Protein AF-A0A9D2MMH7-F1 (afdb_monomer_lite)

pLDDT: mean 72.67, std 14.82, range [32.22, 92.5]

Structure (mmCIF, N/CA/C/O backbone):
data_AF-A0A9D2MMH7-F1
#
_entry.id   AF-A0A9D2MMH7-F1
#
loop_
_atom_site.group_PDB
_atom_site.id
_atom_site.type_symbol
_atom_site.label_atom_id
_atom_site.label_alt_id
_atom_site.label_comp_id
_atom_site.label_asym_id
_atom_site.label_entity_id
_atom_site.label_seq_id
_atom_site.pdbx_PDB_ins_code
_atom_site.Cartn_x
_atom_site.Cartn_y
_atom_site.Cartn_z
_atom_site.occupancy
_atom_site.B_iso_or_equiv
_atom_site.auth_seq_id
_atom_site.auth_comp_id
_atom_site.auth_asym_id
_atom_site.auth_atom_id
_atom_site.pdbx_PDB_model_num
ATOM 1 N N . MET A 1 1 ? 24.949 0.127 -10.829 1.00 53.94 1 MET A N 1
ATOM 2 C CA . MET A 1 1 ? 24.995 1.594 -10.636 1.00 53.94 1 MET A CA 1
ATOM 3 C C . MET A 1 1 ? 25.196 2.384 -11.937 1.00 53.94 1 MET A C 1
ATOM 5 O O . MET A 1 1 ? 24.856 3.551 -11.929 1.00 53.94 1 MET A O 1
ATOM 9 N N . ALA A 1 2 ? 25.662 1.793 -13.050 1.00 71.69 2 ALA A N 1
ATOM 10 C CA . ALA A 1 2 ? 25.859 2.511 -14.324 1.00 71.69 2 ALA A CA 1
ATOM 11 C C . ALA A 1 2 ? 24.558 2.889 -15.070 1.00 71.69 2 ALA A C 1
ATOM 13 O O . ALA A 1 2 ? 24.502 3.902 -15.751 1.00 71.69 2 ALA A O 1
ATOM 14 N N . GLN A 1 3 ? 23.478 2.120 -14.897 1.00 66.19 3 GLN A N 1
ATOM 15 C CA . GLN A 1 3 ? 22.223 2.335 -15.635 1.00 66.19 3 GLN A CA 1
ATOM 16 C C . GLN A 1 3 ? 21.496 3.644 -15.282 1.00 66.19 3 GLN A C 1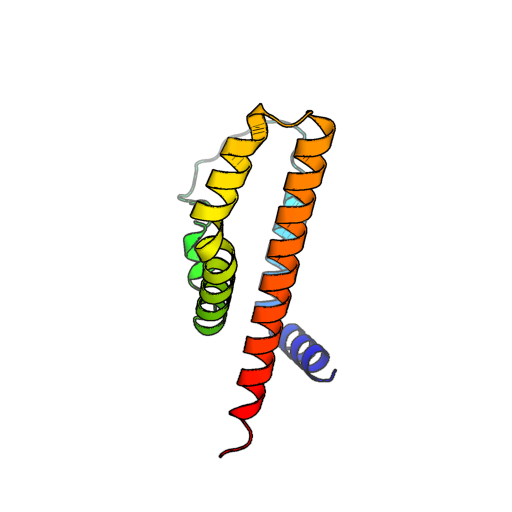
ATOM 18 O O . GLN A 1 3 ? 20.814 4.196 -16.134 1.00 66.19 3 GLN A O 1
ATOM 23 N N . LEU A 1 4 ? 21.646 4.165 -14.058 1.00 73.44 4 LEU A N 1
ATOM 24 C CA . LEU A 1 4 ? 21.036 5.444 -13.668 1.00 73.44 4 LEU A CA 1
ATOM 25 C C . LEU A 1 4 ? 21.749 6.628 -14.340 1.00 73.44 4 LEU A C 1
ATOM 27 O O . LEU A 1 4 ? 21.107 7.579 -14.770 1.00 73.44 4 LEU A O 1
ATOM 31 N N . GLU A 1 5 ? 23.075 6.555 -14.443 1.00 77.06 5 GLU A N 1
ATOM 32 C CA . GLU A 1 5 ? 23.903 7.564 -15.108 1.00 77.06 5 GLU A CA 1
ATOM 33 C C . GLU A 1 5 ? 23.686 7.541 -16.627 1.00 77.06 5 GLU A C 1
ATOM 35 O O . GLU A 1 5 ? 23.522 8.591 -17.240 1.00 77.06 5 GLU A O 1
ATOM 40 N N . GLU A 1 6 ? 23.559 6.348 -17.217 1.00 76.94 6 GLU A N 1
ATOM 41 C CA . GLU A 1 6 ? 23.181 6.147 -18.622 1.00 76.94 6 GLU A CA 1
ATOM 42 C C . GLU A 1 6 ? 21.791 6.728 -18.929 1.00 76.94 6 GLU A C 1
ATOM 44 O O . GLU A 1 6 ? 21.601 7.413 -19.932 1.00 76.94 6 GLU A O 1
ATOM 49 N N . GLN A 1 7 ? 20.821 6.509 -18.035 1.00 66.38 7 GLN A N 1
ATOM 50 C CA . GLN A 1 7 ? 19.476 7.073 -18.156 1.00 66.38 7 GLN A CA 1
ATOM 51 C C . GLN A 1 7 ? 19.474 8.593 -17.991 1.00 66.38 7 GLN A C 1
ATOM 53 O O . GLN A 1 7 ? 18.775 9.275 -18.733 1.00 66.38 7 GLN A O 1
ATOM 58 N N . LEU A 1 8 ? 20.279 9.148 -17.084 1.00 75.62 8 LEU A N 1
ATOM 59 C CA . LEU A 1 8 ? 20.439 10.597 -16.968 1.00 75.62 8 LEU A CA 1
ATOM 60 C C . LEU A 1 8 ? 21.104 11.190 -18.213 1.00 75.62 8 LEU A C 1
ATOM 62 O O . LEU A 1 8 ? 20.652 12.224 -18.688 1.00 75.62 8 LEU A O 1
ATOM 66 N N . ASN A 1 9 ? 22.105 10.523 -18.789 1.00 78.75 9 A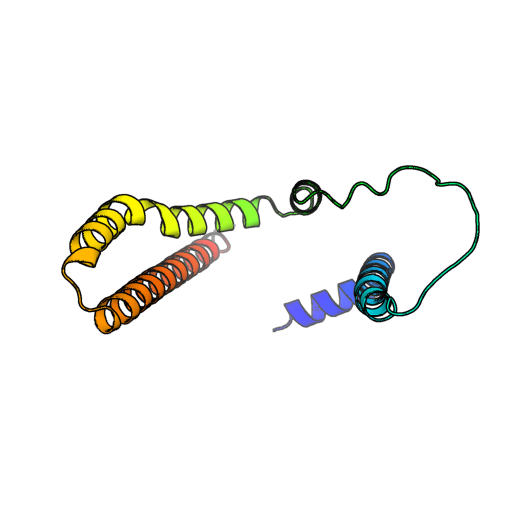SN A N 1
ATOM 67 C CA . ASN A 1 9 ? 22.739 10.950 -20.036 1.00 78.75 9 ASN A CA 1
ATOM 68 C C . ASN A 1 9 ? 21.776 10.847 -21.236 1.00 78.75 9 ASN A C 1
ATOM 70 O O . ASN A 1 9 ? 21.771 11.720 -22.097 1.00 78.75 9 ASN A O 1
ATOM 74 N N . GLN A 1 10 ? 20.892 9.842 -21.268 1.00 76.81 10 GLN A N 1
ATOM 75 C CA . GLN A 1 10 ? 19.809 9.762 -22.257 1.00 76.81 10 GLN A CA 1
ATOM 76 C C . GLN A 1 10 ? 18.750 10.853 -22.078 1.00 76.81 10 GLN A C 1
ATOM 78 O O . GLN A 1 10 ? 18.288 11.418 -23.066 1.00 76.81 10 GLN A O 1
ATOM 83 N N . ILE A 1 11 ? 18.360 11.159 -20.839 1.00 72.00 11 ILE A N 1
ATOM 84 C CA . ILE A 1 11 ? 17.377 12.207 -20.534 1.00 72.00 11 ILE A CA 1
ATOM 85 C C . ILE A 1 11 ? 17.960 13.591 -20.850 1.00 72.00 11 ILE A C 1
ATOM 87 O O . ILE A 1 11 ? 17.266 14.433 -21.408 1.00 72.00 11 ILE A O 1
ATOM 91 N N . LEU A 1 12 ? 19.244 13.812 -20.557 1.00 70.44 12 LEU A N 1
ATOM 92 C CA . LEU A 1 12 ? 19.971 15.040 -20.893 1.00 70.44 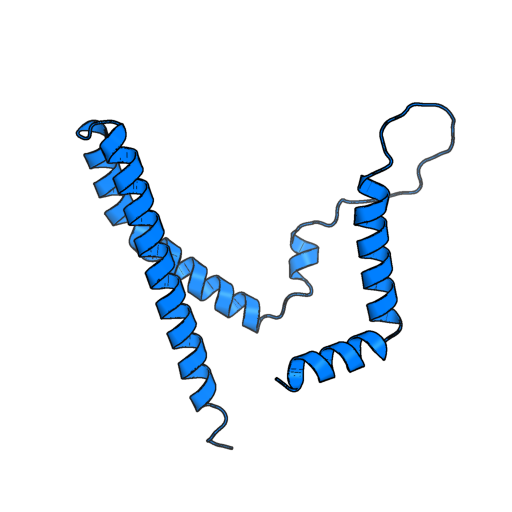12 LEU A CA 1
ATOM 93 C C . LEU A 1 12 ? 20.296 15.143 -22.392 1.00 70.44 12 LEU A C 1
ATOM 95 O O . LEU A 1 12 ? 20.388 16.246 -22.923 1.00 70.44 12 LEU A O 1
ATOM 99 N N . GLY A 1 13 ? 20.459 14.010 -23.079 1.00 79.06 13 GLY A N 1
ATOM 100 C CA . GLY A 1 13 ? 20.695 13.936 -24.521 1.00 79.06 13 GLY A CA 1
ATOM 101 C C . GLY A 1 13 ? 19.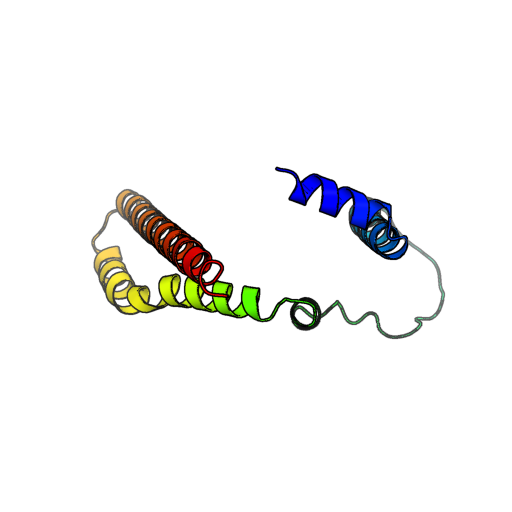426 14.032 -25.369 1.00 79.06 13 GLY A C 1
ATOM 102 O O . GLY A 1 13 ? 19.523 14.144 -26.592 1.00 79.06 13 GLY A O 1
ATOM 103 N N . ASN A 1 14 ? 18.243 13.990 -24.748 1.00 80.56 14 ASN A N 1
ATOM 104 C CA . ASN A 1 14 ? 16.967 14.034 -25.444 1.00 80.56 14 ASN A CA 1
ATOM 105 C C . ASN A 1 14 ? 16.233 15.369 -25.186 1.00 80.56 14 ASN A C 1
ATOM 107 O O . ASN A 1 14 ? 15.715 15.580 -24.085 1.00 80.56 14 ASN A O 1
ATOM 111 N N . PRO A 1 15 ? 16.108 16.252 -26.197 1.00 72.25 15 PRO A N 1
ATOM 112 C CA . PRO A 1 15 ? 15.418 17.534 -26.039 1.00 72.25 15 PRO A CA 1
ATOM 113 C C . PRO A 1 15 ? 13.938 17.374 -25.651 1.00 72.25 15 PRO A C 1
ATOM 115 O O . PRO A 1 15 ? 13.415 18.181 -24.888 1.00 72.25 15 PRO A O 1
ATOM 118 N N . GLN A 1 16 ? 13.278 16.293 -26.079 1.00 77.50 16 GLN A N 1
ATOM 119 C CA . GLN A 1 16 ? 11.866 16.025 -25.775 1.00 77.50 16 GLN A CA 1
ATOM 120 C C . GLN A 1 16 ? 11.661 15.591 -24.316 1.00 77.50 16 GLN A C 1
ATOM 122 O O . GLN A 1 16 ? 10.636 15.899 -23.711 1.00 77.50 16 GLN A O 1
ATOM 127 N N . ALA A 1 17 ? 12.631 14.890 -23.719 1.00 78.50 17 ALA A N 1
ATOM 128 C CA . ALA A 1 17 ? 12.573 14.533 -22.300 1.00 78.50 17 ALA A CA 1
ATOM 129 C C . ALA A 1 17 ? 12.723 15.782 -21.414 1.00 78.50 17 ALA A C 1
ATOM 131 O O . ALA A 1 17 ? 12.052 15.914 -20.390 1.00 78.50 17 ALA A O 1
ATOM 132 N N . MET A 1 18 ? 13.551 16.736 -21.845 1.00 80.75 18 MET A N 1
ATOM 133 C CA . MET A 1 18 ? 13.721 18.021 -21.170 1.00 80.75 18 MET A CA 1
ATOM 134 C C . MET A 1 18 ? 12.444 18.877 -21.229 1.00 80.75 18 MET A C 1
ATOM 136 O O . MET A 1 18 ? 12.064 19.464 -20.217 1.00 80.75 18 MET A O 1
ATOM 140 N N . GLU A 1 19 ? 11.734 18.883 -22.362 1.00 82.38 19 GLU A N 1
ATOM 141 C CA . GLU A 1 19 ? 10.420 19.533 -22.505 1.00 82.38 19 GLU A CA 1
ATOM 142 C C . GLU A 1 19 ? 9.369 18.934 -21.563 1.00 82.38 19 GLU A C 1
ATOM 144 O O . GLU A 1 19 ? 8.627 19.671 -20.919 1.00 82.38 19 GLU A O 1
ATOM 149 N N . GLN A 1 20 ? 9.338 17.606 -21.415 1.00 79.44 20 GLN A N 1
ATOM 150 C CA . GLN A 1 20 ? 8.422 16.930 -20.488 1.00 79.44 20 GLN A CA 1
ATOM 151 C C . GLN A 1 20 ? 8.718 17.283 -19.027 1.00 79.44 20 GLN A C 1
ATOM 153 O O . GLN A 1 20 ? 7.796 17.498 -18.240 1.00 79.44 20 GLN A O 1
ATOM 158 N N . ILE A 1 21 ? 10.000 17.401 -18.664 1.00 81.06 21 ILE A N 1
ATOM 159 C CA . ILE A 1 21 ? 10.413 17.858 -17.332 1.00 81.06 21 ILE A CA 1
ATOM 160 C C . ILE A 1 21 ? 10.029 19.328 -17.127 1.00 81.06 21 ILE A C 1
ATOM 162 O O . ILE A 1 21 ? 9.542 19.672 -16.052 1.00 81.06 21 ILE A O 1
ATOM 166 N N . MET A 1 22 ? 10.185 20.189 -18.139 1.00 82.12 22 MET A N 1
ATOM 167 C CA . MET A 1 22 ? 9.739 21.586 -18.075 1.00 82.12 22 MET A CA 1
ATOM 168 C C . MET A 1 22 ? 8.219 21.704 -17.956 1.00 82.12 22 MET A C 1
ATOM 170 O O . MET A 1 22 ? 7.753 22.503 -17.152 1.00 82.12 22 MET A O 1
ATOM 174 N N . ALA A 1 23 ? 7.447 20.899 -18.687 1.00 85.62 23 ALA A N 1
ATOM 175 C CA . ALA A 1 23 ? 5.989 20.866 -18.592 1.00 85.62 23 ALA A CA 1
ATOM 176 C C . ALA A 1 23 ? 5.529 20.370 -17.214 1.00 85.62 23 ALA A C 1
ATOM 178 O O . ALA A 1 23 ? 4.625 20.948 -16.611 1.00 85.62 23 ALA A O 1
ATOM 179 N N . LEU A 1 24 ? 6.198 19.354 -16.661 1.00 86.56 24 LEU A N 1
ATOM 180 C CA . LEU A 1 24 ? 5.939 18.880 -15.305 1.00 86.56 24 LEU A CA 1
ATOM 181 C C . LEU A 1 24 ? 6.302 19.948 -14.266 1.00 86.56 24 LEU A C 1
ATOM 183 O O . LEU A 1 24 ? 5.505 20.217 -13.368 1.00 86.56 24 LEU A O 1
ATOM 187 N N . ALA A 1 25 ? 7.456 20.599 -14.413 1.00 86.44 25 ALA A N 1
ATOM 188 C CA . ALA A 1 25 ? 7.888 21.688 -13.546 1.00 86.44 25 ALA A CA 1
ATOM 189 C C . ALA A 1 25 ? 6.944 22.893 -13.636 1.00 86.44 25 ALA A C 1
ATOM 191 O O . ALA A 1 25 ? 6.600 23.447 -12.602 1.00 86.44 25 ALA A O 1
ATOM 192 N N . GLN A 1 26 ? 6.453 23.253 -14.824 1.00 81.56 26 GLN A N 1
ATOM 193 C CA . GLN A 1 26 ? 5.438 24.293 -15.010 1.00 81.56 26 GLN A CA 1
ATOM 194 C C . GLN A 1 26 ? 4.083 23.878 -14.443 1.00 81.56 26 GLN A C 1
ATOM 196 O O . GLN A 1 26 ? 3.402 24.712 -13.869 1.00 81.56 26 GLN A O 1
ATOM 201 N N . SER A 1 27 ? 3.699 22.602 -14.518 1.00 80.12 27 SER A N 1
ATOM 202 C CA . SER A 1 27 ? 2.459 22.127 -13.892 1.00 80.12 27 SER A CA 1
ATOM 203 C C . SER A 1 27 ? 2.533 22.148 -12.361 1.00 80.12 27 SER A C 1
ATOM 205 O O . SER A 1 27 ? 1.536 22.420 -11.699 1.00 80.12 27 SER A O 1
ATOM 207 N N . LEU A 1 28 ? 3.714 21.896 -11.783 1.00 79.69 28 LEU A N 1
ATOM 208 C CA . LEU A 1 28 ? 3.935 21.952 -10.336 1.00 79.69 28 LEU A CA 1
ATOM 209 C C . LEU A 1 28 ? 4.130 23.393 -9.846 1.00 79.69 28 LEU A C 1
ATOM 211 O O . LEU A 1 28 ? 3.615 23.752 -8.793 1.00 79.69 28 LEU A O 1
ATOM 215 N N . SER A 1 29 ? 4.850 24.206 -10.623 1.00 73.50 29 SER A N 1
ATOM 216 C CA . SER A 1 29 ? 5.127 25.621 -10.352 1.00 73.50 29 SER A CA 1
ATOM 217 C C . SER A 1 29 ? 3.890 26.488 -10.583 1.00 73.50 29 SER A C 1
ATOM 219 O O . SER A 1 29 ? 3.606 27.369 -9.783 1.00 73.50 29 SER A O 1
ATOM 221 N N . GLY A 1 30 ? 3.112 26.208 -11.628 1.00 60.00 30 GLY A N 1
ATOM 222 C CA . GLY A 1 30 ? 1.850 26.882 -11.941 1.00 60.00 30 GLY A CA 1
ATOM 223 C C . GLY A 1 30 ? 0.721 26.509 -10.983 1.00 60.00 30 GLY A C 1
ATOM 224 O O . GLY A 1 30 ? -0.214 27.277 -10.807 1.00 60.00 30 GLY A O 1
ATOM 225 N N . LYS A 1 31 ? 0.836 25.380 -10.270 1.00 52.94 31 LYS A N 1
ATOM 226 C CA . LYS A 1 31 ? -0.106 25.002 -9.205 1.00 52.94 31 LYS A CA 1
ATOM 227 C C . LYS A 1 31 ? 0.158 25.719 -7.871 1.00 52.94 31 LYS A C 1
ATOM 229 O O . LYS A 1 31 ? -0.538 25.450 -6.894 1.00 52.94 31 LYS A O 1
ATOM 234 N N . GLN A 1 32 ? 1.139 26.623 -7.809 1.00 46.88 32 GLN A N 1
ATOM 235 C CA . GLN A 1 32 ? 1.433 27.427 -6.618 1.00 46.88 32 GLN A CA 1
ATOM 236 C C . GLN A 1 32 ? 1.129 28.925 -6.767 1.00 46.88 32 GLN A C 1
ATOM 238 O O . GLN A 1 32 ? 1.301 29.662 -5.800 1.00 46.88 32 GLN A O 1
ATOM 243 N N . GLU A 1 33 ? 0.604 29.366 -7.913 1.00 46.44 33 GLU A N 1
ATOM 244 C CA . GLU A 1 33 ? 0.242 30.770 -8.154 1.00 46.44 33 GLU A CA 1
ATOM 245 C C . GLU A 1 33 ? -1.215 30.930 -8.614 1.00 46.44 33 GLU A C 1
ATOM 247 O O . GLU A 1 33 ? -1.506 31.645 -9.560 1.00 46.44 33 GLU A O 1
ATOM 252 N N . GLU A 1 34 ? -2.169 30.305 -7.923 1.00 47.50 34 GLU A N 1
ATOM 253 C CA . GLU A 1 34 ? -3.587 30.669 -8.066 1.00 47.50 34 GLU A CA 1
ATOM 254 C C . GLU A 1 34 ? -4.232 30.879 -6.694 1.00 47.50 34 GLU A C 1
ATOM 256 O O . GLU A 1 34 ? -5.081 30.124 -6.235 1.00 47.50 34 GLU A O 1
ATOM 261 N N . GLU A 1 35 ? -3.831 31.968 -6.039 1.00 46.03 35 GLU A N 1
ATOM 262 C CA . GLU A 1 35 ? -4.656 32.647 -5.037 1.00 46.03 35 GLU A CA 1
ATOM 263 C C . GLU A 1 35 ? -4.513 34.173 -5.204 1.00 46.03 35 GLU A C 1
ATOM 265 O O . GLU A 1 35 ? -3.729 34.812 -4.502 1.00 46.03 35 GLU A O 1
ATOM 270 N N . ARG A 1 36 ? -5.258 34.750 -6.170 1.00 38.75 36 ARG A N 1
ATOM 271 C CA . ARG A 1 36 ? -5.955 36.067 -6.112 1.00 38.75 36 ARG A CA 1
ATOM 272 C C . ARG A 1 36 ? -6.560 36.480 -7.478 1.00 38.75 36 ARG A C 1
ATOM 274 O O . ARG A 1 36 ? -5.828 36.892 -8.360 1.00 38.75 36 ARG A O 1
ATOM 281 N N . GLN A 1 37 ? -7.892 36.337 -7.576 1.00 39.88 37 GLN A N 1
ATOM 282 C CA . GLN A 1 37 ? -8.969 37.185 -8.171 1.00 39.88 37 GLN A CA 1
ATOM 283 C C . GLN A 1 37 ? -8.648 38.310 -9.211 1.00 39.88 37 GLN A C 1
ATOM 285 O O . GLN A 1 37 ? -7.589 38.918 -9.112 1.00 39.88 37 GLN A O 1
ATOM 290 N N . PRO A 1 38 ? -9.668 38.867 -9.920 1.00 62.91 38 PRO A N 1
ATOM 291 C CA . PRO A 1 38 ? -10.500 38.338 -11.021 1.00 62.91 38 PRO A CA 1
ATOM 292 C C . PRO A 1 38 ? -10.518 39.322 -12.243 1.00 62.91 38 PRO A C 1
ATOM 294 O O . PRO A 1 38 ? -9.835 40.336 -12.201 1.00 62.91 38 PRO A O 1
ATOM 297 N N . GLU A 1 39 ? -11.363 39.077 -13.264 1.00 42.78 39 GLU A N 1
ATOM 298 C CA . GLU A 1 39 ? -11.595 39.919 -14.482 1.00 42.78 39 GLU A CA 1
ATOM 299 C C . GLU A 1 39 ? -10.491 39.722 -15.556 1.00 42.78 39 GLU A C 1
ATOM 301 O O . GLU A 1 39 ? -9.314 39.698 -15.238 1.00 42.78 39 GLU A O 1
ATOM 306 N N . GLU A 1 40 ? -10.734 39.409 -16.833 1.00 34.81 40 GLU A N 1
ATOM 307 C CA . GLU A 1 40 ? -11.665 39.952 -17.831 1.00 34.81 40 GLU A CA 1
ATOM 308 C C . GLU A 1 40 ? -11.763 38.967 -19.036 1.00 34.81 40 GLU A C 1
ATOM 310 O O . GLU A 1 40 ? -11.015 37.995 -19.135 1.00 34.81 40 GLU A O 1
ATOM 315 N N . GLU A 1 41 ? -12.715 39.211 -19.938 1.00 50.50 41 GLU A N 1
ATOM 316 C CA . GLU A 1 41 ? -13.105 38.423 -21.122 1.00 50.50 41 GLU A CA 1
ATOM 317 C C . GLU A 1 41 ? -11.953 37.858 -21.984 1.00 50.50 41 GLU A C 1
ATOM 319 O O . GLU A 1 41 ? -11.042 38.593 -22.341 1.00 50.50 41 GLU A O 1
ATOM 324 N N . THR A 1 42 ? -12.053 36.594 -22.440 1.00 32.22 42 THR A N 1
ATOM 325 C CA . THR A 1 42 ? -11.981 36.166 -23.863 1.00 32.22 42 THR A CA 1
ATOM 326 C C . THR A 1 42 ? -12.346 34.669 -23.985 1.00 32.22 42 THR A C 1
ATOM 328 O O . THR A 1 42 ? -12.050 33.852 -23.122 1.00 32.22 42 THR A O 1
ATOM 331 N N . GLN A 1 43 ? -13.051 34.353 -25.070 1.00 37.53 43 GLN A N 1
ATOM 332 C CA . GLN A 1 43 ? -13.645 33.090 -25.533 1.00 37.53 43 GLN A CA 1
ATOM 333 C C . GLN A 1 43 ? -12.843 31.792 -25.257 1.00 37.53 43 GLN A C 1
ATOM 335 O O . GLN A 1 43 ? -11.621 31.805 -25.382 1.00 37.53 43 GLN A O 1
ATOM 340 N N . PRO A 1 44 ? -13.511 30.646 -24.992 1.00 43.66 44 PRO A N 1
ATOM 341 C CA . PRO A 1 44 ? -12.843 29.362 -24.781 1.00 43.66 44 PRO A CA 1
ATOM 342 C C . PRO A 1 44 ? -12.461 28.705 -26.122 1.00 43.66 44 PRO A C 1
ATOM 344 O O . PRO A 1 44 ? -13.355 28.377 -26.907 1.00 43.66 44 PRO A O 1
ATOM 347 N N . PRO A 1 45 ? -11.175 28.433 -26.406 1.00 44.09 45 PRO A N 1
ATOM 348 C CA . PRO A 1 45 ? -10.828 27.337 -27.287 1.00 44.09 45 PRO A CA 1
ATOM 349 C C . PRO A 1 45 ? -10.988 26.023 -26.512 1.00 44.09 45 PRO A C 1
ATOM 351 O O . PRO A 1 45 ? -10.516 25.866 -25.389 1.00 44.09 45 PRO A O 1
ATOM 354 N N . ALA A 1 46 ? -11.731 25.131 -27.152 1.00 49.00 46 ALA A N 1
ATOM 355 C CA . ALA A 1 46 ? -11.934 23.717 -26.894 1.00 49.00 46 ALA A CA 1
ATOM 356 C C . ALA A 1 46 ? -10.961 23.011 -25.918 1.00 49.00 46 ALA A C 1
ATOM 358 O O . ALA A 1 46 ? -9.746 23.029 -26.086 1.00 49.00 46 ALA A O 1
ATOM 359 N N . GLU A 1 47 ? -11.581 22.265 -24.996 1.00 49.81 47 GLU A N 1
ATOM 360 C CA . GLU A 1 47 ? -11.245 20.855 -24.744 1.00 49.81 47 GLU A CA 1
ATOM 361 C C . GLU A 1 47 ? -9.882 20.583 -24.089 1.00 49.81 47 GLU A C 1
ATOM 363 O O . GLU A 1 47 ? -9.042 19.852 -24.599 1.00 49.81 47 GLU A O 1
ATOM 368 N N . ASN A 1 48 ? -9.701 21.104 -22.874 1.00 48.78 48 ASN A N 1
ATOM 369 C CA . ASN A 1 48 ? -8.885 20.402 -21.885 1.00 48.78 48 ASN A CA 1
ATOM 370 C C . ASN A 1 48 ? -9.776 19.367 -21.194 1.00 48.78 48 ASN A C 1
ATOM 372 O O . ASN A 1 48 ? -10.273 19.599 -20.089 1.00 48.78 48 ASN A O 1
ATOM 376 N N . ASP A 1 49 ? -10.005 18.236 -21.863 1.00 54.41 49 ASP A N 1
ATOM 377 C CA . ASP A 1 49 ? -10.358 17.026 -21.131 1.00 54.41 49 ASP A CA 1
ATOM 378 C C . ASP A 1 49 ? -9.228 16.794 -20.111 1.00 54.41 49 ASP A C 1
ATOM 380 O O . ASP A 1 49 ? -8.053 16.773 -20.501 1.00 54.41 49 ASP A O 1
ATOM 384 N N . PRO A 1 50 ? -9.518 16.684 -18.800 1.00 59.47 50 PRO A N 1
ATOM 385 C CA . PRO A 1 50 ? -8.488 16.325 -17.837 1.00 59.47 50 PRO A CA 1
ATOM 386 C C . PRO A 1 50 ? -7.850 15.025 -18.334 1.00 59.47 50 PRO A C 1
ATOM 388 O O . PRO A 1 50 ? -8.603 14.137 -18.746 1.00 59.47 50 PRO A O 1
ATOM 391 N N . PRO A 1 51 ? -6.506 14.889 -18.335 1.00 60.69 51 PRO A N 1
ATOM 392 C CA . PRO A 1 51 ? -5.865 13.676 -18.815 1.00 60.69 51 PRO A CA 1
ATOM 393 C C . PRO A 1 51 ? -6.499 12.506 -18.076 1.00 60.69 51 PRO A C 1
ATOM 395 O O . PRO A 1 51 ? -6.349 12.353 -16.859 1.00 60.69 51 PRO A O 1
ATOM 398 N N . SER A 1 52 ? -7.305 11.740 -18.812 1.00 66.19 52 SER A N 1
ATOM 399 C CA . SER A 1 52 ? -8.035 10.630 -18.236 1.00 66.19 52 SER A CA 1
ATOM 400 C C . SER A 1 52 ? -6.986 9.679 -17.672 1.00 66.19 52 SER A C 1
ATOM 402 O O . SER A 1 52 ? -5.962 9.450 -18.318 1.00 66.19 52 SER A O 1
ATOM 404 N N . PRO A 1 53 ? -7.196 9.083 -16.488 1.00 64.31 53 PRO A N 1
ATOM 405 C CA . PRO A 1 53 ? -6.234 8.147 -15.903 1.00 64.31 53 PRO A CA 1
ATOM 406 C C . PRO A 1 53 ? -5.921 6.969 -16.844 1.00 64.31 53 PRO A C 1
ATOM 408 O O . PRO A 1 53 ? -4.899 6.313 -16.690 1.00 64.31 53 PRO A O 1
ATOM 411 N N . LEU A 1 54 ? -6.775 6.741 -17.847 1.00 70.81 54 LEU A N 1
ATOM 412 C CA . LEU A 1 54 ? -6.564 5.819 -18.959 1.00 70.81 54 LEU A CA 1
ATOM 413 C C . LEU A 1 54 ? -5.440 6.251 -19.918 1.00 70.81 54 LEU A C 1
ATOM 415 O O . LEU A 1 54 ? -4.682 5.398 -20.358 1.00 70.81 54 LEU A O 1
ATOM 419 N N . SER A 1 55 ? -5.266 7.544 -20.196 1.00 70.50 55 SER A N 1
ATOM 420 C CA . SER A 1 55 ? -4.179 8.063 -21.041 1.00 70.50 55 SER A CA 1
ATOM 421 C C . SER A 1 55 ? -2.807 7.871 -20.387 1.00 70.50 55 SER A C 1
ATOM 423 O O . SER A 1 55 ? -1.819 7.618 -21.067 1.00 70.50 55 SER A O 1
ATOM 425 N N . ALA A 1 56 ? -2.745 7.905 -19.051 1.00 66.06 56 ALA A N 1
ATOM 426 C CA . ALA A 1 56 ? -1.533 7.562 -18.305 1.00 66.06 56 ALA A CA 1
ATOM 427 C C . ALA A 1 56 ? -1.186 6.062 -18.390 1.00 66.06 56 ALA A C 1
ATOM 429 O O . ALA A 1 56 ? -0.028 5.694 -18.206 1.00 66.06 56 ALA A O 1
ATOM 430 N N . LEU A 1 57 ? -2.169 5.199 -18.681 1.00 70.81 57 LEU A N 1
ATOM 431 C CA . LEU A 1 57 ? -1.962 3.766 -18.909 1.00 70.81 57 LEU A CA 1
ATOM 432 C C . LEU A 1 57 ? -1.534 3.448 -20.352 1.00 70.81 57 LEU A C 1
ATOM 434 O O . LEU A 1 57 ? -0.970 2.381 -20.576 1.00 70.81 57 LEU A O 1
ATOM 438 N N . ASP A 1 58 ? -1.761 4.357 -21.304 1.00 73.88 58 ASP A N 1
ATOM 439 C CA . ASP A 1 58 ? -1.451 4.160 -22.730 1.00 73.88 58 ASP A CA 1
ATOM 440 C C . ASP A 1 58 ? 0.067 4.161 -23.014 1.00 73.88 58 ASP A C 1
ATOM 442 O O . ASP A 1 58 ? 0.548 3.494 -23.925 1.00 73.88 58 ASP A O 1
ATOM 446 N N . GLY A 1 59 ? 0.854 4.842 -22.172 1.00 74.56 59 GLY A N 1
ATOM 447 C CA . GLY A 1 59 ? 2.324 4.841 -22.225 1.00 74.56 59 GLY A CA 1
ATOM 448 C C . GLY A 1 59 ? 3.008 3.836 -21.288 1.00 74.56 59 GLY A C 1
ATOM 449 O O . GLY A 1 59 ? 4.233 3.846 -21.166 1.00 74.56 59 GLY A O 1
ATOM 450 N N . LEU A 1 60 ? 2.246 3.003 -20.573 1.00 77.75 60 LEU A N 1
ATOM 451 C CA . LEU A 1 60 ? 2.776 2.109 -19.541 1.00 77.75 60 LEU A CA 1
ATOM 452 C C . LEU A 1 60 ? 3.236 0.776 -20.144 1.00 77.75 60 LEU A C 1
ATOM 454 O O . LEU A 1 60 ? 2.477 0.097 -20.833 1.00 77.75 60 LEU A O 1
ATOM 458 N N . ASP A 1 61 ? 4.474 0.369 -19.839 1.00 81.81 61 ASP A N 1
ATOM 459 C CA . ASP A 1 61 ? 5.036 -0.890 -20.340 1.00 81.81 61 ASP A CA 1
ATOM 460 C C . ASP A 1 61 ? 4.129 -2.081 -19.942 1.00 81.81 61 ASP A C 1
ATOM 462 O O . ASP A 1 61 ? 3.898 -2.316 -18.744 1.00 81.81 61 ASP A O 1
ATOM 466 N N . PRO A 1 62 ? 3.630 -2.879 -20.907 1.00 82.12 62 PRO A N 1
ATOM 467 C CA . PRO A 1 62 ? 2.792 -4.046 -20.636 1.00 82.12 62 PRO A CA 1
ATOM 468 C C . PRO A 1 62 ? 3.455 -5.066 -19.697 1.00 82.12 62 PRO A C 1
ATOM 470 O O . PRO A 1 62 ? 2.752 -5.804 -19.000 1.00 82.12 62 PRO A O 1
ATOM 473 N N . ARG A 1 63 ? 4.793 -5.112 -19.619 1.00 80.12 63 ARG A N 1
ATOM 474 C CA . ARG A 1 63 ? 5.512 -5.937 -18.632 1.00 80.12 63 ARG A CA 1
ATOM 475 C C . ARG A 1 63 ? 5.339 -5.412 -17.208 1.00 80.12 63 ARG A C 1
ATOM 477 O O . ARG A 1 63 ? 5.103 -6.207 -16.295 1.00 80.12 63 ARG A O 1
ATOM 484 N N . LEU A 1 64 ? 5.409 -4.096 -17.011 1.00 84.38 64 LEU A N 1
ATOM 485 C CA . LEU A 1 64 ? 5.169 -3.468 -15.709 1.00 84.38 64 LEU A CA 1
ATOM 486 C C . LEU A 1 64 ? 3.714 -3.643 -15.275 1.00 84.38 64 LEU A C 1
ATOM 488 O O . LEU A 1 64 ? 3.466 -3.955 -14.112 1.00 84.38 64 LEU A O 1
ATOM 492 N N . LEU A 1 65 ? 2.767 -3.543 -16.210 1.00 86.94 65 LEU A N 1
ATOM 493 C CA . LEU A 1 65 ? 1.352 -3.810 -15.946 1.00 86.94 65 LEU A CA 1
ATOM 494 C C . LEU A 1 65 ? 1.112 -5.252 -15.491 1.00 86.94 65 LEU A C 1
ATOM 496 O O . LEU A 1 65 ? 0.442 -5.466 -14.484 1.00 86.94 65 LEU A O 1
ATOM 500 N N . ARG A 1 66 ? 1.703 -6.249 -16.163 1.00 86.50 66 ARG A N 1
ATOM 501 C CA . ARG A 1 66 ? 1.598 -7.662 -15.746 1.00 86.50 66 ARG A CA 1
ATOM 502 C C . ARG A 1 66 ? 2.175 -7.896 -14.354 1.00 86.50 66 ARG A C 1
ATOM 504 O O . ARG A 1 66 ? 1.563 -8.593 -13.547 1.00 86.50 66 ARG A O 1
ATOM 511 N N . MET A 1 67 ? 3.322 -7.287 -14.056 1.00 85.19 67 MET A N 1
ATOM 512 C CA . MET A 1 67 ? 3.930 -7.356 -12.729 1.00 85.19 67 MET A CA 1
ATOM 513 C C . MET A 1 67 ? 3.034 -6.690 -11.674 1.00 85.19 67 MET A C 1
ATOM 515 O O . MET A 1 67 ? 2.755 -7.291 -10.639 1.00 85.19 67 MET A O 1
ATOM 519 N N . GLY A 1 68 ? 2.521 -5.491 -11.956 1.00 85.69 68 GLY A N 1
ATOM 520 C CA . GLY A 1 68 ? 1.592 -4.771 -11.085 1.00 85.69 68 GLY A CA 1
ATOM 521 C C . GLY A 1 68 ? 0.306 -5.556 -10.823 1.00 85.69 68 GLY A C 1
ATOM 522 O O . GLY A 1 68 ? -0.106 -5.689 -9.672 1.00 85.69 68 GLY A O 1
ATOM 523 N N . MET A 1 69 ? -0.281 -6.161 -11.859 1.00 88.31 69 MET A N 1
ATOM 524 C CA . MET A 1 69 ? -1.452 -7.033 -11.736 1.00 88.31 69 MET A CA 1
ATOM 525 C C . MET A 1 69 ? -1.158 -8.288 -10.910 1.00 88.31 69 MET A C 1
ATOM 527 O O . MET A 1 69 ? -1.973 -8.660 -10.070 1.00 88.31 69 MET A O 1
ATOM 531 N N . GLY A 1 70 ? 0.002 -8.925 -11.096 1.00 86.56 70 GLY A N 1
ATOM 532 C CA . GLY A 1 70 ? 0.409 -10.090 -10.304 1.00 86.56 70 GLY A CA 1
ATOM 533 C C . GLY A 1 70 ? 0.559 -9.762 -8.816 1.00 86.56 70 GLY A C 1
ATOM 534 O O . GLY A 1 70 ? 0.078 -10.504 -7.959 1.00 86.56 70 GLY A O 1
ATOM 535 N N . LEU A 1 71 ? 1.156 -8.610 -8.500 1.00 85.50 71 LEU A N 1
ATOM 536 C CA . LEU A 1 71 ? 1.292 -8.130 -7.124 1.00 85.50 71 LEU A CA 1
ATOM 537 C C . LEU A 1 71 ? -0.056 -7.729 -6.510 1.00 85.50 71 LEU A C 1
ATOM 539 O O . LEU A 1 71 ? -0.316 -8.063 -5.353 1.00 85.50 71 LEU A O 1
ATOM 543 N N . LEU A 1 72 ? -0.929 -7.064 -7.273 1.00 85.56 72 LEU A N 1
ATOM 544 C CA . LEU A 1 72 ? -2.272 -6.683 -6.826 1.00 85.56 72 LEU A CA 1
ATOM 545 C C . LEU A 1 72 ? -3.163 -7.912 -6.594 1.00 85.56 72 LEU A C 1
ATOM 547 O O . LEU A 1 72 ? -3.886 -7.981 -5.601 1.00 85.56 72 LEU A O 1
ATOM 551 N N . SER A 1 73 ? -3.066 -8.913 -7.470 1.00 82.94 73 SER A N 1
ATOM 552 C CA . SER A 1 73 ? -3.752 -10.194 -7.313 1.00 82.94 73 SER A CA 1
ATOM 553 C C . SER A 1 73 ? -3.267 -10.932 -6.064 1.00 82.94 73 SER A C 1
ATOM 555 O O . SER A 1 73 ? -4.088 -11.415 -5.293 1.00 82.94 73 SER A O 1
ATOM 557 N N . GLU A 1 74 ? -1.957 -10.988 -5.804 1.00 83.75 74 GLU A N 1
ATOM 558 C CA . GLU A 1 74 ? -1.427 -11.611 -4.580 1.00 83.75 74 GLU A CA 1
ATOM 559 C C . GLU A 1 74 ? -1.836 -10.838 -3.315 1.00 83.75 74 GLU A C 1
ATOM 561 O O . GLU A 1 74 ? -2.078 -11.443 -2.268 1.00 83.75 74 GLU A O 1
ATOM 566 N N . TYR A 1 75 ? -1.952 -9.510 -3.410 1.00 81.12 75 TYR A N 1
ATOM 567 C CA . TYR A 1 75 ? -2.474 -8.673 -2.333 1.00 81.12 75 TYR A CA 1
ATOM 568 C C . TYR A 1 75 ? -3.959 -8.960 -2.046 1.00 81.12 75 TYR A C 1
ATOM 570 O O . TYR A 1 75 ? -4.337 -9.022 -0.881 1.00 81.12 75 TYR A O 1
ATOM 578 N N . SER A 1 76 ? -4.791 -9.186 -3.073 1.00 75.50 76 SER A N 1
ATOM 579 C CA . SER A 1 76 ? -6.252 -9.320 -2.928 1.00 75.50 76 SER A CA 1
ATOM 580 C C . SER A 1 76 ? -6.767 -10.761 -2.770 1.00 75.50 76 SER A C 1
ATOM 582 O O . SER A 1 76 ? -7.758 -10.983 -2.077 1.00 75.50 76 SER A O 1
ATOM 584 N N . ALA A 1 77 ? -6.133 -11.766 -3.382 1.00 72.44 77 ALA A N 1
ATOM 585 C CA . ALA A 1 77 ? -6.716 -13.105 -3.570 1.00 72.44 77 ALA A CA 1
ATOM 586 C C . ALA A 1 77 ? -6.952 -13.918 -2.277 1.00 72.44 77 ALA A C 1
ATOM 588 O O . ALA A 1 77 ? -7.722 -14.878 -2.273 1.00 72.44 77 ALA A O 1
ATOM 589 N N . GLN A 1 78 ? -6.289 -13.580 -1.170 1.00 61.09 78 GLN A N 1
ATOM 590 C CA . GLN A 1 78 ? -6.440 -14.274 0.122 1.00 61.09 78 GLN A CA 1
ATOM 591 C C . GLN A 1 78 ? -7.156 -13.437 1.181 1.00 61.09 78 GLN A C 1
ATOM 593 O O . GLN A 1 78 ? -7.412 -13.943 2.282 1.00 61.09 78 GLN A O 1
ATOM 598 N N . ASP A 1 79 ? -7.468 -12.181 0.871 1.00 63.38 79 ASP A N 1
ATOM 599 C CA . ASP A 1 79 ? -8.033 -11.280 1.854 1.00 63.38 79 ASP A CA 1
ATOM 600 C C . ASP A 1 79 ? -9.497 -11.579 2.115 1.00 63.38 79 ASP A C 1
ATOM 602 O O . ASP A 1 79 ? -9.858 -11.693 3.277 1.00 63.38 79 ASP A O 1
ATOM 606 N N . ASP A 1 80 ? -10.331 -11.829 1.109 1.00 70.44 80 ASP A N 1
ATOM 607 C CA . ASP A 1 80 ? -11.787 -11.909 1.306 1.00 70.44 80 ASP A CA 1
ATOM 608 C C . ASP A 1 80 ? -12.217 -12.854 2.436 1.00 70.44 80 ASP A C 1
ATOM 610 O O . ASP A 1 80 ? -12.952 -12.453 3.333 1.00 70.44 80 ASP A O 1
ATOM 614 N N . LYS A 1 81 ? -11.696 -14.087 2.491 1.00 73.62 81 LYS A N 1
ATOM 615 C CA . LYS A 1 81 ? -12.077 -15.044 3.549 1.00 73.62 81 LYS A CA 1
ATOM 616 C C . LYS A 1 81 ? -11.488 -14.712 4.921 1.00 73.62 81 LYS A C 1
ATOM 618 O O . LYS A 1 81 ? -12.191 -14.801 5.924 1.00 73.62 81 LYS A O 1
ATOM 623 N N . LYS A 1 82 ? -10.197 -14.370 4.999 1.00 70.25 82 LYS A N 1
ATOM 624 C CA . LYS A 1 82 ? -9.521 -14.088 6.282 1.00 70.25 82 LYS A CA 1
ATOM 625 C C . LYS A 1 82 ? -9.953 -12.746 6.853 1.00 70.25 82 LYS A C 1
ATOM 627 O O . LYS A 1 82 ? -10.183 -12.629 8.048 1.00 70.25 82 LYS A O 1
ATOM 632 N N . THR A 1 83 ? -10.099 -11.754 5.993 1.00 71.19 83 THR A N 1
ATOM 633 C CA . THR A 1 83 ? -10.558 -10.414 6.327 1.00 71.19 83 THR A CA 1
ATOM 634 C C . THR A 1 83 ? -12.047 -10.415 6.689 1.00 71.19 83 THR A C 1
ATOM 636 O O . THR A 1 83 ? -12.397 -9.771 7.672 1.00 71.19 83 THR A O 1
ATOM 639 N N . ALA A 1 84 ? -12.895 -11.243 6.057 1.00 80.81 84 ALA A N 1
ATOM 640 C CA . ALA A 1 84 ? -14.267 -11.487 6.523 1.00 80.81 84 ALA A CA 1
ATOM 641 C C . ALA A 1 84 ? -14.311 -12.132 7.920 1.00 80.81 84 ALA A C 1
ATOM 643 O O . ALA A 1 84 ? -15.116 -11.734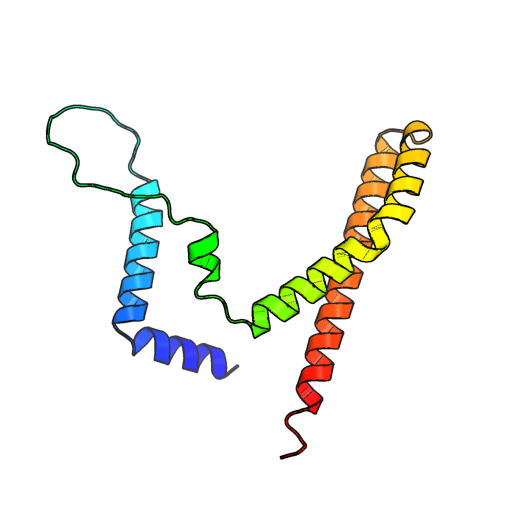 8.758 1.00 80.81 84 ALA A O 1
ATOM 644 N N . LEU A 1 85 ? -13.422 -13.090 8.207 1.00 78.88 85 LEU A N 1
ATOM 645 C CA . LEU A 1 85 ? -13.325 -13.727 9.527 1.00 78.88 85 LEU A CA 1
ATOM 646 C C . LEU A 1 85 ? -12.868 -12.721 10.600 1.00 78.88 85 LEU A C 1
ATOM 648 O O . LEU A 1 85 ? -13.428 -12.660 11.692 1.00 78.88 85 LEU A O 1
ATOM 652 N N . LEU A 1 86 ? -11.901 -11.868 10.264 1.00 77.88 86 LEU A N 1
ATOM 653 C CA . LEU A 1 86 ? -11.434 -10.782 11.126 1.00 77.88 86 LEU A CA 1
ATOM 654 C C . LEU A 1 86 ? -12.490 -9.681 11.307 1.00 77.88 86 LEU A C 1
ATOM 656 O O . LEU A 1 86 ? -12.639 -9.159 12.409 1.00 77.88 86 LEU A O 1
ATOM 660 N N . ALA A 1 87 ? -13.265 -9.368 10.268 1.00 79.06 87 ALA A N 1
ATOM 661 C CA . ALA A 1 87 ? -14.400 -8.451 10.338 1.00 79.06 87 ALA A CA 1
ATOM 662 C C . ALA A 1 87 ? -15.514 -9.003 11.241 1.00 79.06 87 ALA A C 1
ATOM 664 O O . ALA A 1 87 ? -16.090 -8.253 12.024 1.00 79.06 87 ALA A O 1
ATOM 665 N N . ALA A 1 88 ? -15.756 -10.316 11.204 1.00 84.25 88 ALA A N 1
ATOM 666 C CA . ALA A 1 88 ? -16.684 -10.994 12.108 1.00 84.25 88 ALA A CA 1
ATOM 667 C C . ALA A 1 88 ? -16.179 -11.045 13.564 1.00 84.25 88 ALA A C 1
ATOM 669 O O . ALA A 1 88 ? -16.982 -11.049 14.493 1.00 84.25 88 ALA A O 1
ATOM 670 N N . LEU A 1 89 ? -14.858 -11.033 13.781 1.00 80.88 89 LEU A N 1
ATOM 671 C CA . LEU A 1 89 ? -14.236 -10.911 15.108 1.00 80.88 89 LEU A CA 1
ATOM 672 C C . LEU A 1 89 ? -14.222 -9.468 15.632 1.00 80.88 89 LEU A C 1
ATOM 674 O O . LEU A 1 89 ? -14.232 -9.263 16.846 1.00 80.88 89 LEU A O 1
ATOM 678 N N . LYS A 1 90 ? -14.227 -8.473 14.736 1.00 77.81 90 LYS A N 1
ATOM 679 C CA . LYS A 1 90 ? -14.208 -7.033 15.038 1.00 77.81 90 LYS A CA 1
ATOM 680 C C . LYS A 1 90 ? -15.233 -6.596 16.105 1.00 77.81 90 LYS A C 1
ATOM 682 O O . LYS A 1 90 ? -14.805 -5.915 17.037 1.00 77.81 90 LYS A O 1
ATOM 687 N N . PRO A 1 91 ? -16.517 -7.019 16.082 1.00 86.00 91 PRO A N 1
ATOM 688 C CA . PRO A 1 91 ? -17.490 -6.662 17.126 1.00 86.00 91 PRO A CA 1
ATOM 689 C C . PRO A 1 91 ? -17.181 -7.234 18.521 1.00 86.00 91 PRO A C 1
ATOM 691 O O . PRO A 1 91 ? -17.726 -6.748 19.507 1.00 86.00 91 PRO A O 1
ATOM 694 N N . PHE A 1 92 ? -16.297 -8.229 18.634 1.00 80.69 92 PHE A N 1
ATOM 695 C CA . PHE A 1 92 ? -15.905 -8.839 19.910 1.00 80.69 92 PHE A CA 1
ATOM 696 C C . PHE A 1 92 ? -14.577 -8.289 20.464 1.00 80.69 92 PHE A C 1
ATOM 698 O O . PHE A 1 92 ? -14.133 -8.691 21.542 1.00 80.69 92 PHE A O 1
ATOM 705 N N . LEU A 1 93 ? -13.924 -7.366 19.748 1.00 78.06 93 LEU A N 1
ATOM 706 C CA . LEU A 1 93 ? -12.641 -6.766 20.122 1.00 78.06 93 LEU A CA 1
ATOM 707 C C . LEU A 1 93 ? -12.832 -5.340 20.650 1.00 78.06 93 LEU A C 1
ATOM 709 O O . LEU A 1 93 ? -13.581 -4.548 20.085 1.00 78.06 93 LEU A O 1
ATOM 713 N N . LYS A 1 94 ? -12.091 -4.978 21.704 1.00 82.19 94 LYS A N 1
ATOM 714 C CA . LYS A 1 94 ? -11.990 -3.586 22.179 1.00 82.19 94 LYS A CA 1
ATOM 715 C C . LYS A 1 94 ? -11.373 -2.692 21.086 1.00 82.19 94 LYS A C 1
ATOM 717 O O . LYS A 1 94 ? -10.478 -3.176 20.391 1.00 82.19 94 LYS A O 1
ATOM 722 N N . PRO A 1 95 ? -11.764 -1.409 20.968 1.00 76.06 95 PRO A N 1
ATOM 723 C CA . PRO A 1 95 ? -11.334 -0.522 19.877 1.00 76.06 95 PRO A CA 1
ATOM 724 C C . PRO A 1 95 ? -9.805 -0.437 19.724 1.00 76.06 95 PRO A C 1
ATOM 726 O O . PRO A 1 95 ? -9.288 -0.607 18.626 1.00 76.06 95 PRO A O 1
ATOM 729 N N . GLU A 1 96 ? -9.057 -0.354 20.827 1.00 81.19 96 GLU A N 1
ATOM 730 C CA . GLU A 1 96 ? -7.582 -0.362 20.805 1.00 81.19 96 GLU A CA 1
ATOM 731 C C . GLU A 1 96 ? -6.970 -1.637 20.197 1.00 81.19 96 GLU A C 1
ATOM 733 O O . GLU A 1 96 ? -5.859 -1.619 19.664 1.00 81.19 96 GLU A O 1
ATOM 738 N N . ARG A 1 97 ? -7.656 -2.782 20.311 1.00 79.50 97 ARG A N 1
ATOM 739 C CA . ARG A 1 97 ? -7.190 -4.052 19.737 1.00 79.50 97 ARG A CA 1
ATOM 740 C C . ARG A 1 97 ? -7.578 -4.190 18.270 1.00 79.50 97 ARG A C 1
ATOM 742 O O . ARG A 1 97 ? -6.868 -4.882 17.549 1.00 79.50 97 ARG A O 1
ATOM 749 N N . GLN A 1 98 ? -8.647 -3.528 17.828 1.00 82.88 98 GLN A N 1
ATOM 750 C CA . GLN A 1 98 ? -9.054 -3.513 16.422 1.00 82.88 98 GLN A CA 1
ATOM 751 C C . GLN A 1 98 ? -8.005 -2.801 15.563 1.00 82.88 98 GLN A C 1
ATOM 753 O O . GLN A 1 98 ? -7.556 -3.367 14.571 1.00 82.88 98 GLN A O 1
ATOM 758 N N . GLU A 1 99 ? -7.527 -1.628 15.993 1.00 85.62 99 GLU A N 1
ATOM 759 C CA . GLU A 1 99 ? -6.505 -0.871 15.255 1.00 85.62 99 GLU A CA 1
ATOM 760 C C . GLU A 1 99 ? -5.185 -1.636 15.133 1.00 85.62 99 GLU A C 1
ATOM 762 O O . GLU A 1 99 ? -4.609 -1.731 14.050 1.00 85.62 99 GLU A O 1
ATOM 767 N N . LYS A 1 100 ? -4.719 -2.245 16.230 1.00 86.94 100 LYS A N 1
ATOM 768 C CA . LYS A 1 100 ? -3.491 -3.056 16.229 1.00 86.94 100 LYS A CA 1
ATOM 769 C C . LYS A 1 100 ? -3.616 -4.280 15.330 1.00 86.94 100 LYS A C 1
ATOM 771 O O . LYS A 1 100 ? -2.656 -4.657 14.663 1.00 86.94 100 LYS A O 1
ATOM 776 N N . MET A 1 101 ? -4.793 -4.899 15.303 1.00 82.00 101 MET A N 1
ATOM 777 C CA . MET A 1 101 ? -5.056 -6.045 14.443 1.00 82.00 101 MET A CA 1
ATOM 778 C C . MET A 1 101 ? -5.103 -5.630 12.967 1.00 82.00 101 MET A C 1
ATOM 780 O O . MET A 1 101 ? -4.456 -6.271 12.145 1.00 82.00 101 MET A O 1
ATOM 784 N N . ASP A 1 102 ? -5.777 -4.525 12.639 1.00 83.00 102 ASP A N 1
ATOM 785 C CA . ASP A 1 102 ? -5.822 -3.968 11.281 1.00 83.00 102 ASP A CA 1
ATOM 786 C C . ASP A 1 102 ? -4.410 -3.585 10.789 1.00 83.00 102 ASP A C 1
ATOM 788 O O . ASP A 1 102 ? -4.039 -3.868 9.645 1.00 83.00 102 ASP A O 1
ATOM 792 N N . GLN A 1 103 ? -3.577 -3.011 11.665 1.00 86.31 103 GLN A N 1
ATOM 793 C CA . GLN A 1 103 ? -2.169 -2.728 11.373 1.00 86.31 103 GLN A CA 1
ATOM 794 C C . GLN A 1 103 ? -1.357 -4.008 11.146 1.00 86.31 103 GLN A C 1
ATOM 796 O O . GLN A 1 103 ? -0.625 -4.097 10.160 1.00 86.31 103 GLN A O 1
ATOM 801 N N . ALA A 1 104 ? -1.503 -5.019 12.006 1.00 88.81 104 ALA A N 1
ATOM 802 C CA . ALA A 1 104 ? -0.804 -6.295 11.856 1.00 88.81 104 ALA A CA 1
ATOM 803 C C . ALA A 1 104 ? -1.170 -6.993 10.537 1.00 88.81 104 ALA A C 1
ATOM 805 O O . ALA A 1 104 ? -0.297 -7.501 9.833 1.00 88.81 104 ALA A O 1
ATOM 806 N N . VAL A 1 105 ? -2.450 -6.959 10.164 1.00 85.44 105 VAL A N 1
ATOM 807 C CA . VAL A 1 105 ? -2.948 -7.485 8.889 1.00 85.44 105 VAL A CA 1
ATOM 808 C C . VAL A 1 105 ? -2.318 -6.732 7.718 1.00 85.44 105 VAL A C 1
ATOM 810 O O . VAL A 1 105 ? -1.803 -7.358 6.793 1.00 85.44 105 VAL A O 1
ATOM 813 N N . ARG A 1 106 ? -2.269 -5.397 7.775 1.00 86.50 106 ARG A N 1
ATOM 814 C CA . ARG A 1 106 ? -1.639 -4.574 6.734 1.00 86.50 106 ARG A CA 1
ATOM 815 C C . ARG A 1 106 ? -0.148 -4.885 6.575 1.00 86.50 106 ARG A C 1
ATOM 817 O O . ARG A 1 106 ? 0.314 -5.071 5.452 1.00 86.50 106 ARG A O 1
ATOM 824 N N . ILE A 1 107 ? 0.588 -4.998 7.680 1.00 90.94 107 ILE A N 1
ATOM 825 C CA . ILE A 1 107 ? 2.018 -5.341 7.674 1.00 90.94 107 ILE A CA 1
ATOM 826 C C . ILE A 1 107 ? 2.236 -6.746 7.099 1.00 90.94 107 ILE A C 1
ATOM 828 O O . ILE A 1 107 ? 3.130 -6.946 6.275 1.00 90.94 107 ILE A O 1
ATOM 832 N N . ALA A 1 108 ? 1.402 -7.718 7.478 1.00 87.62 108 ALA A N 1
ATOM 833 C CA . ALA A 1 108 ? 1.482 -9.079 6.956 1.00 87.62 108 ALA A CA 1
ATOM 834 C C . ALA A 1 108 ? 1.248 -9.130 5.436 1.00 87.62 108 ALA A C 1
ATOM 836 O O . ALA A 1 108 ? 1.987 -9.820 4.727 1.00 87.62 108 ALA A O 1
ATOM 837 N N . ARG A 1 109 ? 0.275 -8.362 4.922 1.00 84.25 109 ARG A N 1
ATOM 838 C CA . ARG A 1 109 ? 0.022 -8.229 3.477 1.00 84.25 109 ARG A CA 1
ATOM 839 C C . ARG A 1 109 ? 1.224 -7.628 2.754 1.00 84.25 109 ARG A C 1
ATOM 841 O O . ARG A 1 109 ? 1.708 -8.215 1.791 1.00 84.25 109 ARG A O 1
ATOM 848 N N . LEU A 1 110 ? 1.755 -6.511 3.255 1.00 88.62 110 LEU A N 1
ATOM 849 C CA . LEU A 1 110 ? 2.914 -5.836 2.659 1.00 88.62 110 LEU A CA 1
ATOM 850 C C . LEU A 1 110 ? 4.150 -6.742 2.630 1.00 88.62 110 LEU A C 1
ATOM 852 O O . LEU A 1 110 ? 4.795 -6.872 1.594 1.00 88.62 110 LEU A O 1
ATOM 856 N N . THR A 1 111 ? 4.434 -7.442 3.729 1.00 92.50 111 THR A N 1
ATOM 857 C CA . THR A 1 111 ? 5.561 -8.388 3.819 1.00 92.50 111 THR A CA 1
ATOM 858 C C . THR A 1 111 ? 5.468 -9.479 2.750 1.00 92.50 111 THR A C 1
ATOM 860 O O . THR A 1 111 ? 6.475 -9.905 2.182 1.00 92.50 111 THR A O 1
ATOM 863 N N . ARG A 1 112 ? 4.251 -9.938 2.451 1.00 82.75 112 ARG A N 1
ATOM 864 C CA . ARG A 1 112 ? 4.009 -10.965 1.440 1.00 82.75 112 ARG A CA 1
ATOM 865 C C . ARG A 1 112 ? 4.133 -10.424 0.019 1.00 82.75 112 ARG A C 1
ATOM 867 O O . ARG A 1 112 ? 4.777 -11.079 -0.790 1.00 82.75 112 ARG A O 1
ATOM 874 N N . VAL A 1 113 ? 3.610 -9.230 -0.260 1.00 88.31 113 VAL A N 1
ATOM 875 C CA . VAL A 1 113 ? 3.812 -8.550 -1.553 1.00 88.31 113 VAL A CA 1
ATOM 876 C C . VAL A 1 113 ? 5.300 -8.349 -1.822 1.00 88.31 113 VAL A C 1
ATOM 878 O O . VAL A 1 113 ? 5.769 -8.698 -2.899 1.00 88.31 113 VAL A O 1
ATOM 881 N N . ILE A 1 114 ? 6.063 -7.886 -0.827 1.00 90.12 114 ILE A N 1
ATOM 882 C CA . ILE A 1 114 ? 7.522 -7.727 -0.929 1.00 90.12 114 ILE A CA 1
ATOM 883 C C . ILE A 1 114 ? 8.195 -9.071 -1.237 1.00 90.12 114 ILE A C 1
ATOM 885 O O . ILE A 1 114 ? 9.053 -9.145 -2.111 1.00 90.12 114 ILE A O 1
ATOM 889 N N . ARG A 1 115 ? 7.785 -10.156 -0.567 1.00 88.06 115 ARG A N 1
ATOM 890 C CA . ARG A 1 115 ? 8.303 -11.506 -0.843 1.00 88.06 115 ARG A CA 1
ATOM 891 C C . ARG A 1 115 ? 7.999 -11.963 -2.270 1.00 88.06 115 ARG A C 1
ATOM 893 O O . ARG A 1 115 ? 8.873 -12.539 -2.912 1.00 88.06 115 ARG A O 1
ATOM 900 N N . THR A 1 116 ? 6.782 -11.738 -2.750 1.00 87.50 116 THR A N 1
ATOM 901 C CA . THR A 1 116 ? 6.368 -12.119 -4.104 1.00 87.50 116 THR A CA 1
ATOM 902 C C . THR A 1 116 ? 7.080 -11.278 -5.157 1.00 87.50 116 THR A C 1
ATOM 904 O O . THR A 1 116 ? 7.569 -11.837 -6.131 1.00 87.50 116 THR A O 1
ATOM 907 N N . ALA A 1 117 ? 7.241 -9.974 -4.928 1.00 87.00 117 ALA A N 1
ATOM 908 C CA . ALA A 1 117 ? 8.032 -9.094 -5.782 1.00 87.00 117 ALA A CA 1
ATOM 909 C C . ALA A 1 117 ? 9.500 -9.542 -5.853 1.00 87.00 117 ALA A C 1
ATOM 911 O O . ALA A 1 117 ? 10.059 -9.638 -6.941 1.00 87.00 117 ALA A O 1
ATOM 912 N N . LEU A 1 118 ? 10.105 -9.892 -4.712 1.00 89.31 118 LEU A N 1
ATOM 913 C CA . LEU A 1 118 ? 11.474 -10.409 -4.659 1.00 89.31 118 LEU A CA 1
ATOM 914 C C . LEU A 1 118 ? 11.617 -11.739 -5.416 1.00 89.31 118 LEU A C 1
ATOM 916 O O . LEU A 1 118 ? 1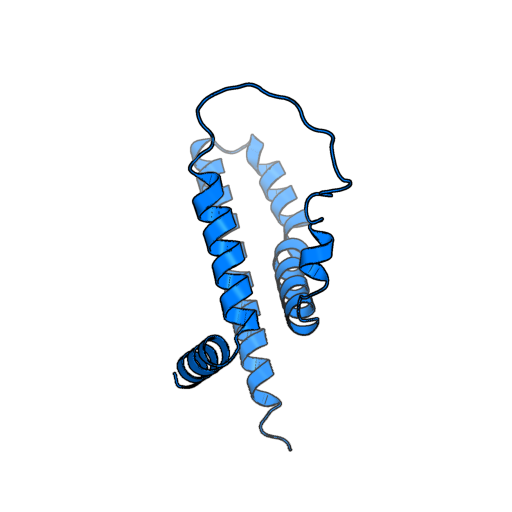2.620 -11.949 -6.090 1.00 89.31 118 LEU A O 1
ATOM 920 N N . ARG A 1 119 ? 10.625 -12.633 -5.311 1.00 86.94 119 ARG A N 1
ATOM 921 C CA . ARG A 1 119 ? 10.600 -13.895 -6.064 1.00 86.94 119 ARG A CA 1
ATOM 922 C C . ARG A 1 119 ? 10.479 -13.633 -7.568 1.00 86.94 119 ARG A C 1
ATOM 924 O O . ARG A 1 119 ? 11.321 -14.104 -8.311 1.00 86.94 119 ARG A O 1
ATOM 931 N N . MET A 1 120 ? 9.530 -12.797 -7.994 1.00 82.69 120 MET A N 1
ATOM 932 C CA . MET A 1 120 ? 9.375 -12.420 -9.406 1.00 82.69 120 MET A CA 1
ATOM 933 C C . MET A 1 120 ? 10.616 -11.731 -9.986 1.00 82.69 120 MET A C 1
ATOM 935 O O . MET A 1 120 ? 10.877 -11.848 -11.177 1.00 82.69 120 MET A O 1
ATOM 939 N N . PHE A 1 121 ? 11.363 -10.983 -9.172 1.00 83.38 121 PHE A N 1
ATOM 940 C CA . PHE A 1 121 ? 12.614 -10.360 -9.598 1.00 83.38 121 PHE A CA 1
ATOM 941 C C . PHE A 1 121 ? 13.761 -11.373 -9.709 1.00 83.38 121 PHE A C 1
ATOM 943 O O . PHE A 1 121 ? 14.560 -11.280 -10.631 1.00 83.38 121 PHE A O 1
ATOM 950 N N . ARG A 1 122 ? 13.826 -12.353 -8.799 1.00 82.94 122 ARG A N 1
ATOM 951 C CA . ARG A 1 122 ? 14.818 -13.435 -8.841 1.00 82.94 122 ARG A CA 1
ATOM 952 C C . ARG A 1 122 ? 14.603 -14.362 -10.031 1.00 82.94 122 ARG A C 1
ATOM 954 O O . ARG A 1 122 ? 15.554 -14.622 -10.749 1.00 82.94 122 ARG A O 1
ATOM 961 N N . ASP A 1 123 ? 13.364 -14.783 -10.258 1.00 73.81 123 ASP A N 1
ATOM 962 C CA . ASP A 1 123 ? 13.011 -15.693 -11.352 1.00 73.81 123 ASP A CA 1
ATOM 963 C C . ASP A 1 123 ? 13.251 -15.034 -12.731 1.00 73.81 123 ASP A C 1
ATOM 965 O O . ASP A 1 123 ? 13.491 -15.718 -13.715 1.00 73.81 123 ASP A O 1
ATOM 969 N N . ARG A 1 124 ? 13.258 -13.693 -12.807 1.00 65.31 124 ARG A N 1
ATOM 970 C CA . ARG A 1 124 ? 13.587 -12.937 -14.030 1.00 65.31 124 ARG A CA 1
ATOM 971 C C . ARG A 1 124 ? 15.090 -12.892 -14.341 1.00 65.31 124 ARG A C 1
ATOM 973 O O . ARG A 1 124 ? 15.455 -12.601 -15.471 1.00 65.31 124 ARG A O 1
ATOM 980 N N . GLY A 1 125 ? 15.954 -13.140 -13.356 1.00 59.94 125 GLY A N 1
ATOM 981 C CA . GLY A 1 125 ? 17.404 -13.199 -13.558 1.00 59.94 125 GLY A CA 1
ATOM 982 C C . GLY A 1 125 ? 17.893 -14.525 -14.145 1.00 59.94 125 GLY A C 1
ATOM 983 O O . GLY A 1 125 ? 19.041 -14.599 -14.553 1.00 59.94 125 GLY A O 1
ATOM 984 N N . GLU A 1 126 ? 17.044 -15.557 -14.196 1.00 56.28 126 GLU A N 1
ATOM 985 C CA . GLU A 1 126 ? 17.406 -16.886 -14.715 1.00 56.28 126 GLU A CA 1
ATOM 986 C C . GLU A 1 126 ? 17.102 -17.055 -16.220 1.00 56.28 126 GLU A C 1
ATOM 988 O O . GLU A 1 126 ? 17.482 -18.063 -16.803 1.00 56.28 126 GLU A O 1
ATOM 993 N N . GLU A 1 127 ? 16.459 -16.077 -16.875 1.00 53.47 127 GLU A N 1
ATOM 994 C CA . GLU A 1 127 ? 16.164 -16.111 -18.324 1.00 53.47 127 GLU A CA 1
ATOM 995 C C . GLU A 1 127 ? 17.253 -15.448 -19.201 1.00 53.47 127 GLU A C 1
ATOM 997 O O . GLU A 1 127 ? 17.186 -15.555 -20.423 1.00 53.47 127 GLU A O 1
ATOM 1002 N N . GLU A 1 128 ? 18.254 -14.772 -18.619 1.00 52.00 128 GLU A N 1
ATOM 1003 C CA . GLU A 1 128 ? 19.358 -14.130 -19.369 1.00 52.00 128 GLU A CA 1
ATOM 1004 C C . GLU A 1 128 ? 20.614 -15.014 -19.525 1.00 52.00 128 GLU A C 1
ATOM 1006 O O . GLU A 1 128 ? 21.500 -14.651 -20.293 1.00 52.00 128 GLU A O 1
ATOM 1011 N N . ASP A 1 129 ? 20.688 -16.175 -18.863 1.00 47.75 129 ASP A N 1
ATOM 1012 C CA . ASP A 1 129 ? 21.852 -17.084 -18.923 1.00 47.75 129 ASP A CA 1
ATOM 1013 C C . ASP A 1 129 ? 21.717 -18.221 -19.966 1.00 47.75 129 ASP A C 1
ATOM 1015 O O . ASP A 1 129 ? 22.611 -19.061 -20.074 1.00 47.75 129 ASP A O 1
ATOM 1019 N N . ASP A 1 130 ? 20.634 -18.258 -20.753 1.00 49.84 130 ASP A N 1
ATOM 1020 C CA . ASP A 1 130 ? 20.376 -19.310 -21.755 1.00 49.84 130 ASP A CA 1
ATOM 1021 C C . ASP A 1 130 ? 20.051 -18.709 -23.145 1.00 49.84 130 ASP A C 1
ATOM 1023 O O . ASP A 1 130 ? 18.978 -18.926 -23.715 1.00 49.84 130 ASP A O 1
ATOM 1027 N N . VAL A 1 131 ? 20.973 -17.894 -23.683 1.00 42.50 131 VAL A N 1
ATOM 1028 C CA . VAL A 1 131 ? 21.065 -17.536 -25.120 1.00 42.50 131 VAL A CA 1
ATOM 1029 C C . VAL A 1 131 ? 22.497 -17.250 -25.557 1.00 42.50 131 VAL A C 1
ATOM 1031 O O . VAL A 1 131 ? 23.168 -16.419 -24.908 1.00 42.50 131 VAL A O 1
#

Foldseek 3Di:
DVVVVVVVVVCVVDPVSVVVVVVVVCVVVVVVPPDDDDDDDDDDDDDPPPCPVVVVVVPDDVVVVVLVVVLVCLLPVPCPPVVVVLVVCVVVDDPVVNVVVVVVNVVVSVVVSVVVSVVVVVVVVVVVVPD

Organism: NCBI:txid2838586

Secondary structure (DSSP, 8-state):
-HHHHHHHHHHHH-HHHHHHHHHHHHHHHHTT---S---------S------TTHHHHTS-HHHHHHHHHHHHHHHTTHHHHHHHHHHHGGGS-HHHHHHHHHHHHHHHHHHHHHHHHHHHHHGGGSSS--

Radius of gyration: 23.69 Å; chains: 1; bounding box: 43×59×50 Å

Sequence (131 aa):
MAQLEEQLNQILGNPQAMEQIMALAQSLSGKQEEERQPEEETQPPAENDPPSPLSALDGLDPRLLRMGMGLLSEYSAQDDKKTALLAALKPFLKPERQEKMDQAVRIARLTRVIRTALRMFRDRGEEEDDV